Protein AF-A0AB37I3N0-F1 (afdb_monomer_lite)

InterPro domains:
  IPR034768 WhiB-like iron-sulfur binding domain [PF02467] (18-60)
  IPR034768 WhiB-like iron-sulfur binding domain [PS51674] (1-60)
  IPR036388 Winged helix-like DNA-binding domain superfamily [G3DSA:1.10.10.10] (88-133)

Sequence (160 aa):
MEDENSVETAAEVRTQAALVAHAAKLCGDCPLRAQCLTNAVVFHDVAGFVAGTTEPQRREIRARLGVTVEPEDLDSFAGVSSGRNFDHAEIHRLRQANPTQPLSAIAARVGCSVSTVKRHLRRAENQGGVVKSISQKNKPGKREVMKAAAEVLSPASSVA

Organism: NCBI:txid1750

Secondary structure (DSSP, 8-state):
---S-----HHHHHHHHHHHHHHHHHHHT-TTHHHHHHHHHHT----S-BTTB-HHHHHHHHHHHT---PPP-HHHHTT---S----HHHHHHHHHH-TTS-HHHHHHHHTS-HHHHHHHHHHHHHTTT---------PPPHHHHHHHHHHHHSGGGS--

pLDDT: mean 81.36, std 16.27, range [32.5, 96.44]

Foldseek 3Di:
DDDPDDPQDPVNVVVLVVVLVVVLVVLVPDPCLLVFLLCCQAPAVDAADTSNDHNVLSVQLNVVQVHDYDHDPVCVVVVNPPDDPQDLVQLVVVCVVCVPDDLVVSCVVSVHDSVVSVVSVVVCVVVVVCPPPPPPPPGDDSVSSVVSSCVSPPPVNPDD

Radius of gyration: 22.04 Å; chains: 1; bounding box: 44×44×60 Å

Structure (mmCIF, N/CA/C/O backbone):
data_AF-A0AB37I3N0-F1
#
_entry.id   AF-A0AB37I3N0-F1
#
loop_
_atom_site.group_PDB
_atom_site.id
_atom_site.type_symbol
_atom_site.label_atom_id
_atom_site.label_alt_id
_atom_site.label_comp_id
_atom_site.label_asym_id
_atom_site.label_entity_id
_atom_site.label_seq_id
_atom_site.pdbx_PDB_ins_code
_atom_site.Cartn_x
_atom_site.Cartn_y
_atom_site.Cartn_z
_atom_site.occupancy
_atom_site.B_iso_or_equiv
_atom_site.auth_seq_id
_atom_site.auth_comp_id
_atom_site.auth_asym_id
_atom_site.auth_atom_id
_atom_site.pdbx_PDB_model_num
ATOM 1 N N . MET A 1 1 ? 7.530 27.530 0.090 1.00 41.50 1 MET A N 1
ATOM 2 C CA . MET A 1 1 ? 7.360 26.081 -0.131 1.00 41.50 1 MET A CA 1
ATOM 3 C C . MET A 1 1 ? 7.290 25.943 -1.631 1.00 41.50 1 MET A C 1
ATOM 5 O O . MET A 1 1 ? 6.242 26.202 -2.203 1.00 41.50 1 MET A O 1
ATOM 9 N N . GLU A 1 2 ? 8.453 2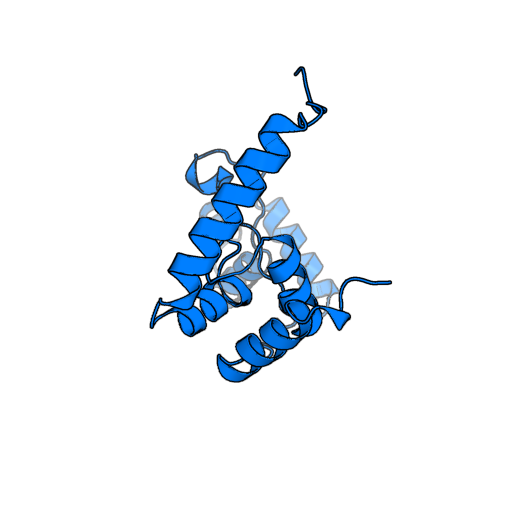5.799 -2.251 1.00 42.88 2 GLU A N 1
ATOM 10 C CA . GLU A 1 2 ? 8.627 25.905 -3.700 1.00 42.88 2 GLU A CA 1
ATOM 11 C C . GLU A 1 2 ? 8.912 24.518 -4.289 1.00 42.88 2 GLU A C 1
ATOM 13 O O . GLU A 1 2 ? 9.555 23.697 -3.634 1.00 42.88 2 GLU A O 1
ATOM 18 N N . ASP A 1 3 ? 8.406 24.334 -5.513 1.00 42.19 3 ASP A N 1
ATOM 19 C CA . ASP A 1 3 ? 8.564 23.224 -6.465 1.00 42.19 3 ASP A CA 1
ATOM 20 C C . ASP A 1 3 ? 7.717 21.948 -6.299 1.00 42.19 3 ASP A C 1
ATOM 22 O O . ASP A 1 3 ? 8.211 20.849 -6.064 1.00 42.19 3 ASP A O 1
ATOM 26 N N . GLU A 1 4 ? 6.412 22.082 -6.566 1.00 50.91 4 GLU A N 1
ATOM 27 C CA . GLU A 1 4 ? 5.460 20.969 -6.728 1.00 50.91 4 GLU A CA 1
ATOM 28 C C . GLU A 1 4 ? 5.131 20.660 -8.207 1.00 50.91 4 GLU A C 1
ATOM 30 O O . GLU A 1 4 ? 4.003 20.298 -8.529 1.00 50.91 4 GLU A O 1
ATOM 35 N N . ASN A 1 5 ? 6.088 20.811 -9.138 1.00 56.06 5 ASN A N 1
ATOM 36 C CA . ASN A 1 5 ? 5.956 20.246 -10.493 1.00 56.06 5 ASN A CA 1
ATOM 37 C C . ASN A 1 5 ? 7.306 20.098 -11.226 1.00 56.06 5 ASN A C 1
ATOM 39 O O . ASN A 1 5 ? 7.526 20.706 -12.277 1.00 56.06 5 ASN A O 1
ATOM 43 N N . SER A 1 6 ? 8.221 19.285 -10.685 1.00 62.66 6 SER A N 1
ATOM 44 C CA . SER A 1 6 ? 9.405 18.858 -11.443 1.00 62.66 6 SER A CA 1
ATOM 45 C C . SER A 1 6 ? 8.952 17.990 -12.621 1.00 62.66 6 SER A C 1
ATOM 47 O O . SER A 1 6 ? 8.419 16.898 -12.429 1.00 62.66 6 SER A O 1
ATOM 49 N N . VAL A 1 7 ? 9.108 18.493 -13.846 1.00 74.12 7 VAL A N 1
ATOM 50 C CA . VAL A 1 7 ? 8.813 17.733 -15.066 1.00 74.12 7 VAL A CA 1
ATOM 51 C C . VAL A 1 7 ? 9.866 16.635 -15.199 1.00 74.12 7 VAL A C 1
ATOM 53 O O . VAL A 1 7 ? 11.026 16.939 -15.473 1.00 74.12 7 VAL A O 1
ATOM 56 N N . GLU A 1 8 ? 9.466 15.374 -15.010 1.00 76.38 8 GLU A N 1
ATOM 57 C CA . GLU A 1 8 ? 10.357 14.224 -15.199 1.00 76.38 8 GLU A CA 1
ATOM 58 C C . GLU A 1 8 ? 10.990 14.271 -16.591 1.00 76.38 8 GLU A C 1
ATOM 60 O O . GLU A 1 8 ? 10.323 14.330 -17.631 1.00 76.38 8 GLU A O 1
ATOM 65 N N . THR A 1 9 ? 12.314 14.248 -16.620 1.00 88.19 9 THR A N 1
ATOM 66 C CA . THR A 1 9 ? 13.066 14.267 -17.865 1.00 88.19 9 THR A CA 1
ATOM 67 C C . THR A 1 9 ? 12.977 12.906 -18.556 1.00 88.19 9 THR A C 1
ATOM 69 O O . THR A 1 9 ? 12.923 11.845 -17.932 1.00 88.19 9 THR A O 1
ATOM 72 N N . ALA A 1 10 ? 13.073 12.887 -19.887 1.00 87.50 10 ALA A N 1
ATOM 73 C CA . ALA A 1 10 ? 13.120 11.634 -20.649 1.00 87.50 10 ALA A CA 1
ATOM 74 C C . ALA A 1 10 ? 14.318 10.729 -20.274 1.00 87.50 10 ALA A C 1
ATOM 76 O O . ALA A 1 10 ? 14.347 9.545 -20.618 1.00 87.50 10 ALA A O 1
ATOM 77 N N . ALA A 1 11 ? 15.351 11.274 -19.624 1.00 90.25 11 ALA A N 1
ATOM 78 C CA . ALA A 1 11 ? 16.444 10.490 -19.061 1.00 90.25 11 ALA A CA 1
ATOM 79 C C . ALA A 1 11 ? 16.004 9.751 -17.787 1.00 90.25 11 ALA A C 1
ATOM 81 O O . ALA A 1 11 ? 16.241 8.549 -17.692 1.00 90.25 11 ALA A O 1
ATOM 82 N N . GLU A 1 12 ? 15.310 10.432 -16.874 1.00 90.31 12 GLU A N 1
ATOM 83 C CA . GLU A 1 12 ? 14.787 9.862 -15.623 1.00 90.31 12 GLU A CA 1
ATOM 84 C C . GLU A 1 12 ? 13.741 8.772 -15.873 1.00 90.31 12 GLU A C 1
ATOM 86 O O . GLU A 1 12 ? 13.808 7.699 -15.279 1.00 90.31 12 GLU A O 1
ATOM 91 N N . VAL A 1 13 ? 12.844 8.968 -16.842 1.00 89.06 13 VAL A N 1
ATOM 92 C CA . VAL A 1 13 ? 11.862 7.935 -17.216 1.00 89.06 13 VAL A CA 1
ATOM 93 C C . VAL A 1 13 ? 12.557 6.656 -17.704 1.00 89.06 13 VAL A C 1
ATOM 95 O O . VAL A 1 13 ? 12.168 5.540 -17.355 1.00 89.06 13 VAL A O 1
ATOM 98 N N . ARG A 1 14 ? 13.629 6.792 -18.499 1.00 90.69 14 ARG A N 1
ATOM 99 C CA . ARG A 1 14 ? 14.397 5.640 -19.003 1.00 90.69 14 ARG A CA 1
ATOM 100 C C . ARG A 1 14 ? 15.152 4.924 -17.890 1.00 90.69 14 ARG A C 1
ATOM 102 O O . ARG A 1 14 ? 15.173 3.693 -17.876 1.00 90.69 14 ARG A O 1
ATOM 109 N N . THR A 1 15 ? 15.771 5.663 -16.971 1.00 92.12 15 THR A N 1
ATOM 110 C CA . THR A 1 15 ? 16.472 5.057 -15.832 1.00 92.12 15 THR A CA 1
ATOM 111 C C . THR A 1 15 ? 15.488 4.355 -14.902 1.00 92.12 15 THR A C 1
ATOM 113 O O . THR A 1 15 ? 15.738 3.215 -14.514 1.00 92.12 15 THR A O 1
ATOM 116 N N . GLN A 1 16 ? 14.331 4.958 -14.623 1.00 88.75 16 GLN A N 1
ATOM 117 C CA . GLN A 1 16 ? 13.276 4.335 -13.829 1.00 88.75 16 GLN A CA 1
ATOM 118 C C . GLN A 1 16 ? 12.748 3.055 -14.490 1.00 88.75 16 GLN A C 1
ATOM 120 O O . GLN A 1 16 ? 12.646 2.023 -13.827 1.00 88.75 16 GLN A O 1
ATOM 125 N N . ALA A 1 17 ? 12.486 3.073 -15.800 1.00 90.19 17 ALA A N 1
ATOM 126 C CA . ALA A 1 17 ? 12.063 1.882 -16.536 1.00 90.19 17 ALA A CA 1
ATOM 127 C C . ALA A 1 17 ? 13.108 0.752 -16.461 1.00 90.19 17 ALA A C 1
ATOM 129 O O . ALA A 1 17 ? 12.750 -0.411 -16.257 1.00 90.19 17 ALA A O 1
ATOM 130 N N . ALA A 1 18 ? 14.400 1.083 -16.560 1.00 93.12 18 ALA A N 1
ATOM 131 C CA . ALA A 1 18 ? 15.483 0.112 -16.409 1.00 93.12 18 ALA A CA 1
ATOM 132 C C . ALA A 1 18 ? 15.539 -0.483 -14.990 1.00 93.12 18 ALA A C 1
ATOM 134 O O . ALA A 1 18 ? 15.690 -1.698 -14.835 1.00 93.12 18 ALA A O 1
ATOM 135 N N . LEU A 1 19 ? 15.359 0.346 -13.955 1.00 93.69 19 LEU A N 1
ATOM 136 C CA . LEU A 1 19 ? 15.298 -0.104 -12.561 1.00 93.69 19 LEU A CA 1
ATOM 137 C C . LEU A 1 19 ? 14.098 -1.025 -12.312 1.00 93.69 19 LEU A C 1
ATOM 139 O O . LEU A 1 19 ? 14.251 -2.075 -11.687 1.00 93.69 19 LEU A O 1
ATOM 143 N N . VAL A 1 20 ? 12.925 -0.680 -12.848 1.00 92.25 20 VAL A N 1
ATOM 144 C CA . VAL A 1 20 ? 11.717 -1.512 -12.757 1.00 92.25 20 VAL A CA 1
ATOM 145 C C . VAL A 1 20 ? 11.925 -2.851 -13.460 1.00 92.25 20 VAL A C 1
ATOM 147 O O . VAL A 1 20 ? 11.607 -3.890 -12.886 1.00 92.25 20 VAL A O 1
ATOM 150 N N . ALA A 1 21 ? 12.507 -2.860 -14.662 1.00 91.94 21 ALA A N 1
ATOM 151 C CA . ALA A 1 21 ? 12.797 -4.097 -15.384 1.00 91.94 21 ALA A CA 1
ATOM 152 C C . ALA A 1 21 ? 13.771 -5.001 -14.607 1.00 91.94 21 ALA A C 1
ATOM 154 O O . ALA A 1 21 ? 13.554 -6.211 -14.493 1.00 91.94 21 ALA A O 1
ATOM 155 N N . HIS A 1 22 ? 14.814 -4.414 -14.014 1.00 94.31 22 HIS A N 1
ATOM 156 C CA . HIS A 1 22 ? 15.760 -5.142 -13.172 1.00 94.31 22 HIS A CA 1
ATOM 157 C C . HIS A 1 22 ? 15.079 -5.727 -11.922 1.00 94.31 22 HIS A C 1
ATOM 159 O O . HIS A 1 22 ? 15.231 -6.913 -11.622 1.00 94.31 22 HIS A O 1
ATOM 165 N N . ALA A 1 23 ? 14.265 -4.930 -11.226 1.00 94.94 23 ALA A N 1
ATOM 166 C CA . ALA A 1 23 ? 13.517 -5.376 -10.053 1.00 94.94 23 ALA A CA 1
ATOM 167 C C . ALA A 1 23 ? 12.479 -6.460 -10.392 1.00 94.94 23 ALA A C 1
ATOM 169 O O . ALA A 1 23 ? 12.296 -7.406 -9.622 1.00 94.94 23 ALA A O 1
ATOM 170 N N . ALA A 1 24 ? 11.826 -6.364 -11.554 1.00 93.06 24 ALA A N 1
ATOM 171 C CA . ALA A 1 24 ? 10.880 -7.363 -12.039 1.00 93.06 24 ALA A CA 1
ATOM 172 C C . ALA A 1 24 ? 11.555 -8.723 -12.243 1.00 93.06 24 ALA A C 1
ATOM 174 O O . ALA A 1 24 ? 10.997 -9.740 -11.828 1.00 93.06 24 ALA A O 1
ATOM 175 N N . LYS A 1 25 ? 12.778 -8.742 -12.792 1.00 94.25 25 LYS A N 1
ATOM 176 C CA . LYS A 1 25 ? 13.575 -9.968 -12.932 1.00 94.25 25 LYS A CA 1
ATOM 177 C C . LYS A 1 25 ? 13.863 -10.609 -11.571 1.00 94.25 25 LYS A C 1
ATOM 179 O O . LYS A 1 25 ? 13.559 -11.781 -11.379 1.00 94.25 25 LYS A O 1
ATOM 184 N N . LEU A 1 26 ? 14.343 -9.824 -10.602 1.00 95.31 26 LEU A N 1
ATOM 185 C CA . LEU A 1 26 ? 14.611 -10.309 -9.239 1.00 95.31 26 LEU A CA 1
ATOM 186 C C . LEU A 1 26 ? 13.352 -10.851 -8.550 1.00 95.31 26 LEU A C 1
ATOM 188 O O . LEU A 1 26 ? 13.390 -11.880 -7.878 1.00 95.31 26 LEU A O 1
ATOM 192 N N . CYS A 1 27 ? 12.215 -10.176 -8.727 1.00 95.44 27 CYS A N 1
ATOM 193 C CA . CYS A 1 27 ? 10.945 -10.650 -8.189 1.00 95.44 27 CYS A CA 1
ATOM 194 C C . CYS A 1 27 ? 10.468 -11.931 -8.884 1.00 95.44 27 CYS A C 1
ATOM 196 O O . CYS A 1 27 ? 9.843 -12.763 -8.229 1.00 95.44 27 CYS A O 1
ATOM 198 N N . GLY A 1 28 ? 10.746 -12.094 -10.181 1.00 91.56 28 GLY A N 1
ATOM 199 C CA . GLY A 1 28 ? 10.398 -13.272 -10.974 1.00 91.56 28 GLY A CA 1
ATOM 200 C C . GLY A 1 28 ? 10.967 -14.568 -10.399 1.00 91.56 28 GLY A C 1
ATOM 201 O O . GLY A 1 28 ? 10.216 -15.534 -10.261 1.00 91.56 28 GLY A O 1
ATOM 202 N N . ASP A 1 29 ? 12.231 -14.530 -9.973 1.00 93.62 29 ASP A N 1
ATOM 203 C CA . ASP A 1 29 ? 12.972 -15.678 -9.431 1.00 93.62 29 ASP A CA 1
ATOM 204 C C . ASP A 1 29 ? 12.758 -15.888 -7.917 1.00 93.62 29 ASP A C 1
ATOM 206 O O . ASP A 1 29 ? 13.213 -16.874 -7.335 1.00 93.62 29 ASP A O 1
ATOM 210 N N . CYS A 1 30 ? 12.059 -14.968 -7.243 1.00 95.81 30 CYS A N 1
ATOM 211 C CA . CYS A 1 30 ? 11.914 -14.995 -5.792 1.00 95.81 30 CYS A CA 1
ATOM 212 C C . CYS A 1 30 ? 10.879 -16.046 -5.326 1.00 95.81 30 CYS A C 1
ATOM 214 O O . CYS A 1 30 ? 9.685 -15.912 -5.623 1.00 95.81 30 CYS A O 1
ATOM 216 N N . PRO A 1 31 ? 11.262 -17.034 -4.488 1.00 96.44 31 PRO A N 1
ATOM 217 C CA . PRO A 1 31 ? 10.344 -18.076 -4.008 1.00 96.44 31 PRO A CA 1
ATOM 218 C C . PRO A 1 31 ? 9.235 -17.531 -3.093 1.00 96.44 31 PRO A C 1
ATOM 220 O O . PRO A 1 31 ? 8.176 -18.142 -2.942 1.00 96.44 31 PRO A O 1
ATOM 223 N N . LEU A 1 32 ? 9.450 -16.358 -2.493 1.00 96.19 32 LEU A N 1
ATOM 224 C CA . LEU A 1 32 ? 8.503 -15.713 -1.584 1.00 96.19 32 LEU A CA 1
ATOM 225 C C . LEU A 1 32 ? 7.581 -14.708 -2.280 1.00 96.19 32 LEU A C 1
ATOM 227 O O . LEU A 1 32 ? 6.748 -14.097 -1.608 1.00 96.19 32 LEU A O 1
ATOM 231 N N . ARG A 1 33 ? 7.667 -14.554 -3.610 1.00 95.62 33 ARG A N 1
ATOM 232 C CA . ARG A 1 33 ? 6.928 -13.528 -4.368 1.00 95.62 33 ARG A CA 1
ATOM 233 C C . ARG A 1 33 ? 5.440 -13.490 -4.035 1.00 95.62 33 ARG A C 1
ATOM 235 O O . ARG A 1 33 ? 4.897 -12.430 -3.752 1.00 95.62 33 ARG A O 1
ATOM 242 N N . ALA A 1 34 ? 4.786 -14.649 -3.999 1.00 95.19 34 ALA A N 1
ATOM 243 C CA . ALA A 1 34 ? 3.352 -14.720 -3.732 1.00 95.19 34 ALA A CA 1
ATOM 244 C C . ALA A 1 34 ? 2.978 -14.305 -2.295 1.00 95.19 34 ALA A C 1
ATOM 246 O O . ALA A 1 34 ? 1.932 -13.692 -2.082 1.00 95.19 34 ALA A O 1
ATOM 247 N N . GLN A 1 35 ? 3.826 -14.610 -1.305 1.00 96.19 35 GLN A N 1
ATOM 248 C CA . GLN A 1 35 ? 3.609 -14.148 0.070 1.00 96.19 35 GLN A CA 1
ATOM 249 C C . GLN A 1 35 ? 3.874 -12.646 0.188 1.00 96.19 35 GLN A C 1
ATOM 251 O O . GLN A 1 35 ? 3.081 -11.928 0.789 1.00 96.19 35 GLN A O 1
ATOM 256 N N . CYS A 1 36 ? 4.959 -12.175 -0.428 1.00 96.38 36 CYS A N 1
ATOM 257 C CA . CYS A 1 36 ? 5.331 -10.767 -0.473 1.00 96.38 36 CYS A CA 1
ATOM 258 C C . CYS A 1 36 ? 4.202 -9.916 -1.076 1.00 96.38 36 CYS A C 1
ATOM 260 O O . CYS A 1 36 ? 3.798 -8.921 -0.477 1.00 96.38 36 CYS A O 1
ATOM 262 N N . LEU A 1 37 ? 3.608 -10.370 -2.188 1.00 96.00 37 LEU A N 1
ATOM 263 C CA . LEU A 1 37 ? 2.476 -9.689 -2.815 1.00 96.00 37 LEU A CA 1
ATOM 264 C C . LEU A 1 37 ? 1.234 -9.686 -1.923 1.00 96.00 37 LEU A C 1
ATOM 266 O O . LEU A 1 37 ? 0.588 -8.655 -1.778 1.00 96.00 37 LEU A O 1
ATOM 270 N N . THR A 1 38 ? 0.917 -10.823 -1.297 1.00 95.69 38 THR A N 1
ATOM 271 C CA . THR A 1 38 ? -0.213 -10.911 -0.360 1.00 95.69 38 THR A CA 1
ATOM 272 C C . THR A 1 38 ? -0.045 -9.897 0.767 1.00 95.69 38 THR A C 1
ATOM 274 O O . THR A 1 38 ? -0.976 -9.156 1.066 1.00 95.69 38 THR A O 1
ATOM 277 N N . ASN A 1 39 ? 1.157 -9.789 1.334 1.00 94.81 39 ASN A N 1
ATOM 278 C CA . ASN A 1 39 ? 1.411 -8.843 2.412 1.00 94.81 39 ASN A CA 1
ATOM 279 C C . ASN A 1 39 ? 1.286 -7.383 1.962 1.00 94.81 39 ASN A C 1
ATOM 281 O O . ASN A 1 39 ? 0.633 -6.591 2.639 1.00 94.81 39 ASN A O 1
ATOM 285 N N . ALA A 1 40 ? 1.842 -7.051 0.797 1.00 95.00 40 ALA A N 1
ATOM 286 C CA . ALA A 1 40 ? 1.787 -5.704 0.228 1.00 95.00 40 ALA A CA 1
ATOM 287 C C . ALA A 1 40 ? 0.387 -5.287 -0.267 1.00 95.00 40 ALA A C 1
ATOM 289 O O . ALA A 1 40 ? 0.115 -4.107 -0.470 1.00 95.00 40 ALA A O 1
ATOM 290 N N . VAL A 1 41 ? -0.515 -6.237 -0.518 1.00 94.81 41 VAL A N 1
ATOM 291 C CA . VAL A 1 41 ? -1.893 -5.939 -0.942 1.00 94.81 41 VAL A CA 1
ATOM 292 C C . VAL A 1 41 ? -2.836 -5.883 0.253 1.00 94.81 41 VAL A C 1
ATOM 294 O O . VAL A 1 41 ? -3.707 -5.022 0.286 1.00 94.81 41 VAL A O 1
ATOM 297 N N . VAL A 1 42 ? -2.673 -6.791 1.218 1.00 94.00 42 VAL A N 1
ATOM 298 C CA . VAL A 1 42 ? -3.663 -7.048 2.275 1.00 94.00 42 VAL A CA 1
ATOM 299 C C . VAL A 1 42 ? -3.323 -6.375 3.603 1.00 94.00 42 VAL A C 1
ATOM 301 O O . VAL A 1 42 ? -4.231 -6.096 4.389 1.00 94.00 42 VAL A O 1
ATOM 304 N N . PHE A 1 43 ? -2.038 -6.153 3.889 1.00 90.50 43 PHE A N 1
ATOM 305 C CA . PHE A 1 43 ? -1.595 -5.717 5.217 1.00 90.50 43 PHE A CA 1
ATOM 306 C C . PHE A 1 43 ? -0.859 -4.378 5.218 1.00 90.50 43 PHE A C 1
ATOM 308 O O . PHE A 1 43 ? -1.041 -3.627 6.169 1.00 90.50 43 PHE A O 1
ATOM 315 N N . HIS A 1 44 ? -0.063 -4.072 4.189 1.00 90.56 44 HIS A N 1
ATOM 316 C CA . HIS A 1 44 ? 0.817 -2.899 4.196 1.00 90.56 44 HIS A CA 1
ATOM 317 C C . HIS A 1 44 ? 0.736 -2.111 2.895 1.00 90.56 44 HIS A C 1
ATOM 319 O O . HIS A 1 44 ? 0.793 -2.705 1.816 1.00 90.56 44 HIS A O 1
ATOM 325 N N . ASP A 1 45 ? 0.672 -0.782 2.987 1.00 88.62 45 ASP A N 1
ATOM 326 C CA . ASP A 1 45 ? 0.834 0.084 1.825 1.00 88.62 45 ASP A CA 1
ATOM 327 C C . ASP A 1 45 ? 2.308 0.419 1.594 1.00 88.62 45 ASP A C 1
ATOM 329 O O . ASP A 1 45 ? 2.831 1.429 2.046 1.00 88.62 45 ASP A O 1
ATOM 333 N N . VAL A 1 46 ? 3.007 -0.504 0.935 1.00 90.31 46 VAL A N 1
ATOM 334 C CA . VAL A 1 46 ? 4.432 -0.352 0.621 1.00 90.31 46 VAL A CA 1
ATOM 335 C C . VAL A 1 46 ? 4.594 0.613 -0.551 1.00 90.31 46 VAL A C 1
ATOM 337 O O . VAL A 1 46 ? 3.905 0.443 -1.557 1.00 90.31 46 VAL A O 1
ATOM 340 N N . ALA A 1 47 ? 5.533 1.555 -0.467 1.00 88.75 47 ALA A N 1
ATOM 341 C CA . ALA A 1 47 ? 5.888 2.436 -1.578 1.00 88.75 47 ALA A CA 1
ATOM 342 C C . ALA A 1 47 ? 6.796 1.743 -2.623 1.00 88.75 47 ALA A C 1
ATOM 344 O O . ALA A 1 47 ? 7.518 0.788 -2.331 1.00 88.75 47 ALA A O 1
ATOM 345 N N . GLY A 1 48 ? 6.773 2.215 -3.865 1.00 91.00 48 GLY A N 1
ATOM 346 C CA . GLY A 1 48 ? 7.601 1.757 -4.975 1.00 91.00 48 GLY A CA 1
ATOM 347 C C . GLY A 1 48 ? 7.240 0.371 -5.525 1.00 91.00 48 GLY A C 1
ATOM 348 O O . GLY A 1 48 ? 6.068 0.008 -5.711 1.00 91.00 48 GLY A O 1
ATOM 349 N N . PHE A 1 49 ? 8.275 -0.405 -5.855 1.00 93.88 49 PHE A N 1
ATOM 350 C CA . PHE A 1 49 ? 8.156 -1.697 -6.530 1.00 93.88 49 PHE A CA 1
ATOM 351 C C . PHE A 1 49 ? 8.331 -2.862 -5.552 1.00 93.88 49 PHE A C 1
ATOM 353 O O . PHE A 1 49 ? 9.379 -3.003 -4.927 1.00 93.88 49 PHE A O 1
ATOM 360 N N . VAL A 1 50 ? 7.327 -3.737 -5.449 1.00 95.12 50 VAL A N 1
ATOM 361 C CA . VAL A 1 50 ? 7.379 -4.915 -4.571 1.00 95.12 50 VAL A CA 1
ATOM 362 C C . VAL A 1 50 ? 6.660 -6.100 -5.203 1.00 95.12 50 VAL A C 1
ATOM 364 O O . VAL A 1 50 ? 5.649 -5.948 -5.890 1.00 95.12 50 VAL A O 1
ATOM 367 N N . ALA A 1 51 ? 7.203 -7.300 -4.990 1.00 95.44 51 ALA A N 1
ATOM 368 C CA . ALA A 1 51 ? 6.646 -8.570 -5.456 1.00 95.44 51 ALA A CA 1
ATOM 369 C C . ALA A 1 51 ? 6.320 -8.636 -6.965 1.00 95.44 51 ALA A C 1
ATOM 371 O O . ALA A 1 51 ? 5.436 -9.387 -7.379 1.00 95.44 51 ALA A O 1
ATOM 372 N N . GLY A 1 52 ? 7.044 -7.874 -7.789 1.00 94.69 52 GLY A N 1
ATOM 373 C CA . GLY A 1 52 ? 6.818 -7.803 -9.233 1.00 94.69 52 GLY A CA 1
ATOM 374 C C . GLY A 1 52 ? 5.717 -6.824 -9.650 1.00 94.69 52 GLY A C 1
ATOM 375 O O . GLY A 1 52 ? 5.224 -6.933 -10.766 1.00 94.69 52 GLY A O 1
ATOM 376 N N . THR A 1 53 ? 5.308 -5.907 -8.767 1.00 95.25 53 THR A N 1
ATOM 377 C CA . THR A 1 53 ? 4.215 -4.954 -9.011 1.00 95.25 53 THR A CA 1
ATOM 378 C C . THR A 1 53 ? 4.606 -3.523 -8.651 1.00 95.25 53 THR A C 1
ATOM 380 O O . THR A 1 53 ? 5.355 -3.293 -7.698 1.00 95.25 53 THR A O 1
ATOM 383 N N . THR A 1 54 ? 4.056 -2.554 -9.379 1.00 94.06 54 THR A N 1
ATOM 384 C CA . THR A 1 54 ? 4.124 -1.118 -9.065 1.00 94.06 54 THR A CA 1
ATOM 385 C C . THR A 1 54 ? 3.001 -0.697 -8.107 1.00 94.06 54 THR A C 1
ATOM 387 O O . THR A 1 54 ? 2.029 -1.428 -7.903 1.00 94.06 54 THR A O 1
ATOM 390 N N . GLU A 1 55 ? 3.107 0.495 -7.515 1.00 93.44 55 GLU A N 1
ATOM 391 C CA . GLU A 1 55 ? 2.048 1.071 -6.670 1.00 93.44 55 GLU A CA 1
ATOM 392 C C . GLU A 1 55 ? 0.683 1.181 -7.378 1.00 93.44 55 GLU A C 1
ATOM 394 O O . GLU A 1 55 ? -0.305 0.717 -6.802 1.00 93.44 55 GLU A O 1
ATOM 399 N N . PRO A 1 56 ? 0.565 1.725 -8.614 1.00 92.75 56 PRO A N 1
ATOM 400 C CA . PRO A 1 56 ? -0.713 1.743 -9.328 1.00 92.75 56 PRO A CA 1
ATOM 401 C C . PRO A 1 56 ? -1.305 0.346 -9.532 1.00 92.75 56 PRO A C 1
ATOM 403 O O . PRO A 1 56 ? -2.498 0.149 -9.318 1.00 92.75 56 PRO A O 1
ATOM 406 N N . GLN A 1 57 ? -0.472 -0.643 -9.870 1.00 94.75 57 GLN A N 1
ATOM 407 C CA . GLN A 1 57 ? -0.923 -2.026 -10.042 1.00 94.75 57 GLN A CA 1
ATOM 408 C C . GLN A 1 57 ? -1.459 -2.608 -8.730 1.00 94.75 57 GLN A C 1
ATOM 410 O O . GLN A 1 57 ? -2.499 -3.260 -8.730 1.00 94.75 57 GLN A O 1
ATOM 415 N N . ARG A 1 58 ? -0.801 -2.347 -7.591 1.00 95.50 58 ARG A N 1
ATOM 416 C CA . ARG A 1 58 ? -1.315 -2.781 -6.280 1.00 95.50 58 ARG A CA 1
ATOM 417 C C . ARG A 1 58 ? -2.616 -2.083 -5.904 1.00 95.50 58 ARG A C 1
ATOM 419 O O . ARG A 1 58 ? -3.500 -2.750 -5.370 1.00 95.50 58 ARG A O 1
ATOM 426 N N . ARG A 1 59 ? -2.764 -0.787 -6.200 1.00 93.62 59 ARG A N 1
ATOM 427 C CA . ARG A 1 59 ? -4.027 -0.056 -5.989 1.00 93.62 59 ARG A CA 1
ATOM 428 C C . ARG A 1 59 ? -5.173 -0.679 -6.786 1.00 93.62 59 ARG A C 1
ATOM 430 O O . ARG A 1 59 ? -6.236 -0.913 -6.221 1.00 93.62 59 ARG A O 1
ATOM 437 N N . GLU A 1 60 ? -4.925 -1.042 -8.040 1.00 95.06 60 GLU A N 1
ATOM 438 C CA . GLU A 1 60 ? -5.902 -1.742 -8.879 1.00 95.06 60 GLU A CA 1
ATOM 439 C C . GLU A 1 60 ? -6.244 -3.142 -8.332 1.00 95.06 60 GLU A C 1
ATOM 441 O O . GLU A 1 60 ? -7.416 -3.499 -8.214 1.00 95.06 60 GLU A O 1
ATOM 446 N N . ILE A 1 61 ? -5.245 -3.929 -7.909 1.00 95.00 61 ILE A N 1
ATOM 447 C CA . ILE A 1 61 ? -5.477 -5.244 -7.280 1.00 95.00 61 ILE A CA 1
ATOM 448 C C . ILE A 1 61 ? -6.350 -5.099 -6.023 1.00 95.00 61 ILE A C 1
ATOM 450 O O . ILE A 1 61 ? -7.303 -5.858 -5.836 1.00 95.00 61 ILE A O 1
ATOM 454 N N . ARG A 1 62 ? -6.050 -4.118 -5.162 1.00 94.94 62 ARG A N 1
ATOM 455 C CA . ARG A 1 62 ? -6.835 -3.820 -3.955 1.00 94.94 62 ARG A CA 1
ATOM 456 C C . ARG A 1 62 ? -8.273 -3.432 -4.297 1.00 94.94 62 ARG A C 1
ATOM 458 O O . ARG A 1 62 ? -9.191 -3.956 -3.667 1.00 94.94 62 ARG A O 1
ATOM 465 N N . ALA A 1 63 ? -8.470 -2.593 -5.316 1.00 93.50 63 ALA A N 1
ATOM 466 C CA . ALA A 1 63 ? -9.793 -2.190 -5.784 1.00 93.50 63 ALA A CA 1
ATOM 467 C C . ALA A 1 63 ? -10.629 -3.400 -6.235 1.00 93.50 63 ALA A C 1
ATOM 469 O O . ALA A 1 63 ? -11.761 -3.563 -5.778 1.00 93.50 63 ALA A O 1
ATOM 470 N N . ARG A 1 64 ? -10.051 -4.308 -7.036 1.00 93.69 64 ARG A N 1
ATOM 471 C CA . ARG A 1 64 ? -10.729 -5.542 -7.483 1.00 93.69 64 ARG A CA 1
ATOM 472 C C . ARG A 1 64 ? -11.084 -6.487 -6.338 1.00 93.69 64 ARG A C 1
ATOM 474 O O . ARG A 1 64 ? -12.117 -7.148 -6.384 1.00 93.69 64 ARG A O 1
ATOM 481 N N . LEU A 1 65 ? -10.242 -6.554 -5.309 1.00 92.56 65 LEU A N 1
ATOM 482 C CA . LEU A 1 65 ? -10.465 -7.402 -4.134 1.00 92.56 65 LEU A CA 1
ATOM 483 C C . LEU A 1 65 ? -11.321 -6.728 -3.048 1.00 92.56 65 LEU A C 1
ATOM 485 O O . LEU A 1 65 ? -11.637 -7.361 -2.040 1.00 92.56 65 LEU A O 1
ATOM 489 N N . GLY A 1 66 ? -11.690 -5.454 -3.220 1.00 91.00 66 GLY A N 1
ATOM 490 C CA . GLY A 1 66 ? -12.412 -4.678 -2.212 1.00 91.00 66 GLY A CA 1
ATOM 491 C C . GLY A 1 66 ? -11.638 -4.526 -0.899 1.00 91.00 66 GLY A C 1
ATOM 492 O O . GLY A 1 66 ? -12.251 -4.503 0.172 1.00 91.00 66 GLY A O 1
ATOM 493 N N . VAL A 1 67 ? -10.305 -4.476 -0.981 1.00 90.00 67 VAL A N 1
ATOM 494 C CA . VAL A 1 67 ? -9.401 -4.293 0.158 1.00 90.00 67 VAL A CA 1
ATOM 495 C C . VAL A 1 67 ? -9.021 -2.824 0.264 1.00 90.00 67 VAL A C 1
ATOM 497 O O . VAL A 1 67 ? -8.542 -2.233 -0.698 1.00 90.00 67 VAL A O 1
ATOM 500 N N . THR A 1 68 ? -9.156 -2.265 1.460 1.00 88.31 68 THR A N 1
ATOM 501 C CA . THR A 1 68 ? -8.609 -0.951 1.801 1.00 88.31 68 THR A CA 1
ATOM 502 C C . THR A 1 68 ? -7.479 -1.159 2.797 1.00 88.31 68 THR A C 1
ATOM 504 O O . THR A 1 68 ? -7.666 -1.838 3.808 1.00 88.31 68 THR A O 1
ATOM 507 N N . VAL A 1 69 ? -6.306 -0.610 2.490 1.00 86.69 69 VAL A N 1
ATOM 508 C CA . VAL A 1 69 ? -5.157 -0.565 3.397 1.00 86.69 69 VAL A CA 1
ATOM 509 C C . VAL A 1 69 ? -4.879 0.903 3.654 1.00 86.69 69 VAL A C 1
ATOM 511 O O . VAL A 1 69 ? -4.706 1.656 2.699 1.00 86.69 69 VAL A O 1
ATOM 514 N N . GLU A 1 70 ? -4.897 1.295 4.923 1.00 80.06 70 GLU A N 1
ATOM 515 C CA . GLU A 1 70 ? -4.532 2.653 5.308 1.00 80.06 70 GLU A CA 1
ATOM 516 C C . GLU A 1 70 ? -3.032 2.864 5.063 1.00 80.06 70 GLU A C 1
ATOM 518 O O . GLU A 1 70 ? -2.243 1.946 5.332 1.00 80.06 70 GLU A O 1
ATOM 523 N N . PRO A 1 71 ? -2.630 4.038 4.551 1.00 76.38 71 PRO A N 1
ATOM 524 C CA . PRO A 1 71 ? -1.223 4.382 4.438 1.00 76.38 71 PRO A CA 1
ATOM 525 C C . PRO A 1 71 ? -0.573 4.382 5.823 1.00 76.38 71 PRO A C 1
ATOM 527 O O . PRO A 1 71 ? -1.220 4.643 6.840 1.00 76.38 71 PRO A O 1
ATOM 530 N N . GLU A 1 72 ? 0.716 4.061 5.866 1.00 72.00 72 GLU A N 1
ATOM 531 C CA . GLU A 1 72 ? 1.455 4.052 7.122 1.00 72.00 72 GLU A CA 1
ATOM 532 C C . GLU A 1 72 ? 1.571 5.483 7.667 1.00 72.00 72 GLU A C 1
ATOM 534 O O . GLU A 1 72 ? 2.009 6.396 6.966 1.00 72.00 72 GLU A O 1
ATOM 539 N N . ASP A 1 73 ? 1.153 5.683 8.919 1.00 68.88 73 ASP A N 1
ATOM 540 C CA . ASP A 1 73 ? 1.239 6.971 9.610 1.00 68.88 73 ASP A CA 1
ATOM 541 C C . ASP A 1 73 ? 2.682 7.209 10.082 1.00 68.88 73 ASP A C 1
ATOM 543 O O . ASP A 1 73 ? 3.046 7.008 11.247 1.00 68.88 73 ASP A O 1
ATOM 547 N N . LEU A 1 74 ? 3.534 7.593 9.130 1.00 70.44 74 LEU A N 1
ATOM 548 C CA . LEU A 1 74 ? 4.931 7.938 9.388 1.00 70.44 74 LEU A CA 1
ATOM 549 C C . LEU A 1 74 ? 5.057 9.203 10.252 1.00 70.44 74 LEU A C 1
ATOM 551 O O . LEU A 1 74 ? 6.056 9.355 10.956 1.00 70.44 74 LEU A O 1
ATOM 555 N N . ASP A 1 75 ? 4.036 10.065 10.263 1.00 65.31 75 ASP A N 1
ATOM 556 C CA . ASP A 1 75 ? 3.977 11.259 11.109 1.00 65.31 75 ASP A CA 1
ATOM 557 C C . ASP A 1 75 ? 3.919 10.862 12.590 1.00 65.31 75 ASP A C 1
ATOM 559 O O . ASP A 1 75 ? 4.685 11.384 13.408 1.00 65.31 75 ASP A O 1
ATOM 563 N N . SER A 1 76 ? 3.104 9.857 12.937 1.00 64.56 76 SER A N 1
ATOM 564 C CA . SER A 1 76 ? 3.091 9.293 14.290 1.00 64.56 76 SER A CA 1
ATOM 565 C C . SER A 1 76 ? 4.447 8.700 14.688 1.00 64.56 76 SER A C 1
ATOM 567 O O . SER A 1 76 ? 4.834 8.827 15.852 1.00 64.56 76 SER A O 1
ATOM 569 N N . PHE A 1 77 ? 5.175 8.059 13.767 1.00 63.44 77 PHE A N 1
ATOM 570 C CA . PHE A 1 77 ? 6.521 7.535 14.043 1.00 63.44 77 PHE A CA 1
ATOM 571 C C . PHE A 1 77 ? 7.548 8.659 14.243 1.00 63.44 77 PHE A C 1
ATOM 573 O O . PHE A 1 77 ? 8.376 8.590 15.150 1.00 63.44 77 PHE A O 1
ATOM 580 N N . ALA A 1 78 ? 7.459 9.727 13.451 1.00 71.69 78 ALA A N 1
ATOM 581 C CA . ALA A 1 78 ? 8.314 10.908 13.556 1.00 71.69 78 ALA A CA 1
ATOM 582 C C . ALA A 1 78 ? 7.991 11.801 14.774 1.00 71.69 78 ALA A C 1
ATOM 584 O O . ALA A 1 78 ? 8.622 12.841 14.966 1.00 71.69 78 ALA A O 1
ATOM 585 N N . GLY A 1 79 ? 7.006 11.425 15.600 1.00 60.56 79 GLY A N 1
ATOM 586 C CA . GLY A 1 79 ? 6.537 12.226 16.734 1.00 60.56 79 GLY A CA 1
ATOM 587 C C . GLY A 1 79 ? 5.752 13.475 16.316 1.00 60.56 79 GLY A C 1
ATOM 588 O O . GLY A 1 79 ? 5.422 14.312 17.161 1.00 60.56 79 GLY A O 1
ATOM 589 N N . VAL A 1 80 ? 5.424 13.602 15.029 1.00 62.06 80 VAL A N 1
ATOM 590 C CA . VAL A 1 80 ? 4.634 14.695 14.472 1.00 62.06 80 VAL A CA 1
ATOM 591 C C . VAL A 1 80 ? 3.166 14.341 14.660 1.00 62.06 80 VAL A C 1
ATOM 593 O O . VAL A 1 80 ? 2.540 13.641 13.878 1.00 62.06 80 VAL A O 1
ATOM 596 N N . SER A 1 81 ? 2.581 14.821 15.753 1.00 56.69 81 SER A N 1
ATOM 597 C CA . SER A 1 81 ? 1.138 14.706 15.956 1.00 56.69 81 SER A CA 1
ATOM 598 C C . SER A 1 81 ? 0.416 15.740 15.090 1.00 56.69 81 SER A C 1
ATOM 600 O O . SER A 1 81 ? 0.044 16.806 15.588 1.00 56.69 81 SER A O 1
ATOM 602 N N . SER A 1 82 ? 0.191 15.434 13.811 1.00 52.12 82 SER A N 1
ATOM 603 C CA . SER A 1 82 ? -0.696 16.194 12.920 1.00 52.12 82 SER A CA 1
ATOM 604 C C . SER A 1 82 ? -2.153 16.062 13.402 1.00 52.12 82 SER A C 1
ATOM 606 O O . SER A 1 82 ? -2.968 15.344 12.841 1.00 52.12 82 SER A O 1
ATOM 608 N N . GLY A 1 83 ? -2.491 16.706 14.523 1.00 55.50 83 GLY A N 1
ATOM 609 C CA . GLY A 1 83 ? -3.875 16.962 14.926 1.00 55.50 83 GLY A CA 1
ATOM 610 C C . GLY A 1 83 ? -4.756 15.742 15.232 1.00 55.50 83 GLY A C 1
ATOM 611 O O . GLY A 1 83 ? -5.881 15.690 14.759 1.00 55.50 83 GLY A O 1
ATOM 612 N N . ARG A 1 84 ? -4.304 14.822 16.097 1.00 55.78 84 ARG A N 1
ATOM 613 C CA . ARG A 1 84 ? -5.145 13.940 16.947 1.00 55.78 84 ARG A CA 1
ATOM 614 C C . ARG A 1 84 ? -6.365 13.288 16.257 1.00 55.78 84 ARG A C 1
ATOM 616 O O . ARG A 1 84 ? -7.515 13.631 16.548 1.00 55.78 84 ARG A O 1
ATOM 623 N N . ASN A 1 85 ? -6.131 12.249 15.457 1.00 55.59 85 ASN A N 1
ATOM 624 C CA . ASN A 1 85 ? -7.177 11.270 15.153 1.00 55.59 85 ASN A CA 1
ATOM 625 C C . ASN A 1 85 ? -7.403 10.383 16.387 1.00 55.59 85 ASN A C 1
ATOM 627 O O . ASN A 1 85 ? -6.674 9.429 16.637 1.00 55.59 85 ASN A O 1
ATOM 631 N N . PHE A 1 86 ? -8.391 10.731 17.213 1.00 65.25 86 PHE A N 1
ATOM 632 C CA . PHE A 1 86 ? -8.792 9.884 18.335 1.00 65.25 86 PHE A CA 1
ATOM 633 C C . PHE A 1 86 ? -9.661 8.744 17.822 1.00 65.25 86 PHE A C 1
ATOM 635 O O . PHE A 1 86 ? -10.749 9.005 17.298 1.00 65.25 86 PHE A O 1
ATOM 642 N N . ASP A 1 87 ? -9.230 7.498 18.024 1.00 68.56 87 ASP A N 1
ATOM 643 C CA . ASP A 1 87 ? -10.050 6.341 17.675 1.00 68.56 87 ASP A CA 1
ATOM 644 C C . ASP A 1 87 ? -11.380 6.393 18.452 1.00 68.56 87 ASP A C 1
ATOM 646 O O . ASP A 1 87 ? -11.453 6.248 19.677 1.00 68.56 87 ASP A O 1
ATOM 650 N N . HIS A 1 88 ? -12.460 6.658 17.715 1.00 72.50 88 HIS A N 1
ATOM 651 C CA . HIS A 1 88 ? -13.811 6.754 18.255 1.00 72.50 88 HIS A CA 1
ATOM 652 C C . HIS A 1 88 ? -14.271 5.421 18.854 1.00 72.50 88 HIS A C 1
ATOM 654 O O . HIS A 1 88 ? -15.030 5.421 19.827 1.00 72.50 88 HIS A O 1
ATOM 660 N N . ALA A 1 89 ? -13.803 4.298 18.300 1.00 75.25 89 ALA A N 1
ATOM 661 C CA . ALA A 1 89 ? -14.110 2.976 18.821 1.00 75.25 89 ALA A CA 1
ATOM 662 C C . ALA A 1 89 ? -13.422 2.745 20.172 1.00 75.25 89 ALA A C 1
ATOM 664 O O . ALA A 1 89 ? -14.019 2.136 21.062 1.00 75.25 89 ALA A O 1
ATOM 665 N N . GLU A 1 90 ? -12.221 3.289 20.367 1.00 81.88 90 GLU A N 1
ATOM 666 C CA . GLU A 1 90 ? -11.462 3.128 21.608 1.00 81.88 90 GLU A CA 1
ATOM 667 C C . GLU A 1 90 ? -12.108 3.864 22.790 1.00 81.88 90 GLU A C 1
ATOM 669 O O . GLU A 1 90 ? -12.268 3.288 23.867 1.00 81.88 90 GLU A O 1
ATOM 674 N N . ILE A 1 91 ? -12.603 5.094 22.587 1.00 86.44 91 ILE A N 1
ATOM 675 C CA . ILE A 1 91 ? -13.366 5.826 23.620 1.00 86.44 91 ILE A CA 1
ATOM 676 C C . ILE A 1 91 ? -14.583 5.008 24.084 1.00 86.44 91 ILE A C 1
ATOM 678 O O . ILE A 1 91 ? -14.885 4.947 25.280 1.00 86.44 91 ILE A O 1
ATOM 682 N N . HIS A 1 92 ? -15.279 4.366 23.143 1.00 85.31 92 HIS A N 1
ATOM 683 C CA . HIS A 1 92 ? -16.460 3.563 23.440 1.00 85.31 92 HIS A CA 1
ATOM 684 C C . HIS A 1 92 ? -16.105 2.261 24.167 1.00 85.31 92 HIS A C 1
ATOM 686 O O . HIS A 1 92 ? -16.728 1.940 25.180 1.00 85.31 92 HIS A O 1
ATOM 692 N N . ARG A 1 93 ? -15.067 1.544 23.714 1.00 84.94 93 ARG A N 1
ATOM 693 C CA . ARG A 1 93 ? -14.563 0.333 24.385 1.00 84.94 93 ARG A CA 1
ATOM 694 C C . ARG A 1 93 ? -14.147 0.622 25.821 1.00 84.94 93 ARG A C 1
ATOM 696 O O . ARG A 1 93 ? -14.561 -0.092 26.731 1.00 84.94 93 ARG A O 1
ATOM 703 N N . LEU A 1 94 ? -13.396 1.702 26.042 1.00 86.44 94 LEU A N 1
ATOM 704 C CA . LEU A 1 94 ? -12.975 2.125 27.377 1.00 86.44 94 LEU A CA 1
ATOM 705 C C . LEU A 1 94 ? -14.170 2.419 28.287 1.00 86.44 94 LEU A C 1
ATOM 707 O O . LEU A 1 94 ? -14.151 2.036 29.460 1.00 86.44 94 LEU A O 1
ATOM 711 N N . ARG A 1 95 ? -15.222 3.049 27.746 1.00 88.81 95 ARG A N 1
ATOM 712 C CA . ARG A 1 95 ? -16.458 3.328 28.483 1.00 88.81 95 ARG A CA 1
ATOM 713 C C . ARG A 1 95 ? -17.249 2.060 28.808 1.00 88.81 95 ARG A C 1
ATOM 715 O O . ARG A 1 95 ? -17.763 1.960 29.917 1.00 88.81 95 ARG A O 1
ATOM 722 N N . GLN A 1 96 ? -17.335 1.109 27.879 1.00 87.44 96 GLN A N 1
ATOM 723 C CA . GLN A 1 96 ? -18.004 -0.177 28.098 1.00 87.44 96 GLN A CA 1
ATOM 724 C C . GLN A 1 96 ? -17.268 -1.042 29.125 1.00 87.44 96 GLN A C 1
ATOM 726 O O . GLN A 1 96 ? -17.903 -1.628 29.995 1.00 87.44 96 GLN A O 1
ATOM 731 N N . ALA A 1 97 ? -15.936 -1.087 29.055 1.00 86.19 97 ALA A N 1
ATOM 732 C CA . ALA A 1 97 ? -15.110 -1.841 29.992 1.00 86.19 97 ALA A CA 1
ATOM 733 C C . ALA A 1 97 ? -15.096 -1.223 31.401 1.00 86.19 97 ALA A C 1
ATOM 735 O O . ALA A 1 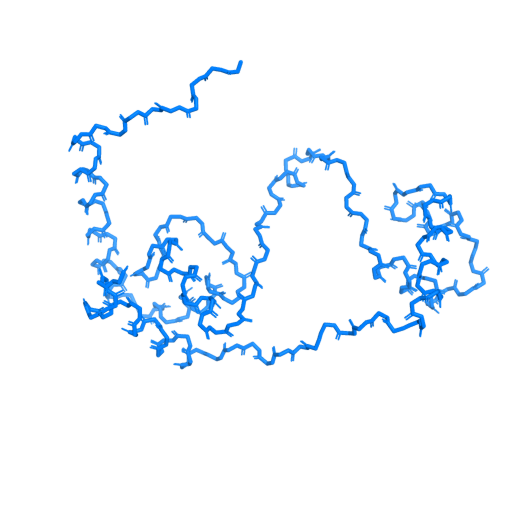97 ? -14.901 -1.937 32.378 1.00 86.19 97 ALA A O 1
ATOM 736 N N . ASN A 1 98 ? -15.305 0.096 31.519 1.00 87.25 98 ASN A N 1
ATOM 737 C CA . ASN A 1 98 ? -15.269 0.812 32.798 1.00 87.25 98 ASN A CA 1
ATOM 738 C C . ASN A 1 98 ? -16.443 1.811 32.942 1.00 87.25 98 ASN A C 1
ATOM 740 O O . ASN A 1 98 ? -16.227 3.029 32.938 1.00 87.25 98 ASN A O 1
ATOM 744 N N . PRO A 1 99 ? -17.699 1.346 33.104 1.00 87.94 99 PRO A N 1
ATOM 745 C CA . PRO A 1 99 ? -18.874 2.228 33.103 1.00 87.94 99 PRO A CA 1
ATOM 746 C C . PRO A 1 99 ? -18.920 3.217 34.277 1.00 87.94 99 PRO A C 1
ATOM 748 O O . PRO A 1 99 ? -19.471 4.314 34.160 1.00 87.94 99 PRO A O 1
ATOM 751 N N . THR A 1 100 ? -18.329 2.843 35.411 1.00 89.44 100 THR A N 1
ATOM 752 C CA . THR A 1 100 ? -18.316 3.634 36.651 1.00 89.44 100 THR A CA 1
ATOM 753 C C . THR A 1 100 ? -17.129 4.592 36.740 1.00 89.44 100 THR A C 1
ATOM 755 O O . THR A 1 100 ? -17.125 5.488 37.581 1.00 89.44 100 THR A O 1
ATOM 758 N N . GLN A 1 101 ? -16.130 4.445 35.865 1.00 90.00 101 GLN A N 1
ATOM 759 C CA . GLN A 1 101 ? -14.948 5.297 35.876 1.00 90.00 101 GLN A CA 1
ATOM 760 C C . GLN A 1 101 ? -15.305 6.718 35.401 1.00 90.00 101 GLN A C 1
ATOM 762 O O . GLN A 1 101 ? -16.095 6.877 34.458 1.00 90.00 101 GLN A O 1
ATOM 767 N N . PRO A 1 102 ? -14.736 7.776 36.014 1.00 94.06 102 PRO A N 1
ATOM 768 C CA . PRO A 1 102 ? -14.969 9.139 35.560 1.00 94.06 102 PRO A CA 1
ATOM 769 C C . PRO A 1 102 ? -14.447 9.347 34.132 1.00 94.06 102 PRO A C 1
ATOM 771 O O . PRO A 1 102 ? -13.371 8.877 33.763 1.00 94.06 102 PRO A O 1
ATOM 774 N N . LEU A 1 103 ? -15.184 10.126 33.332 1.00 91.19 103 LEU A N 1
ATOM 775 C CA . LEU A 1 103 ? -14.822 10.425 31.938 1.00 91.19 103 LEU A CA 1
ATOM 776 C C . LEU A 1 103 ? -13.475 11.155 31.807 1.00 91.19 103 LEU A C 1
ATOM 778 O O . LEU A 1 103 ? -12.848 11.087 30.754 1.00 91.19 103 LEU A O 1
ATOM 782 N N . SER A 1 104 ? -13.016 11.828 32.866 1.00 91.44 104 SER A N 1
ATOM 783 C CA . SER A 1 104 ? -11.679 12.427 32.938 1.00 91.44 104 SER A CA 1
ATOM 784 C C . SER A 1 104 ? -10.559 11.394 32.841 1.00 91.44 104 SER A C 1
ATOM 786 O O . SER A 1 104 ? -9.535 11.681 32.232 1.00 91.44 104 SER A O 1
ATOM 788 N N . ALA A 1 105 ? -10.757 10.183 33.363 1.00 89.25 105 ALA A N 1
ATOM 789 C CA . ALA A 1 105 ? -9.766 9.120 33.258 1.00 89.25 105 ALA A CA 1
ATOM 790 C C . ALA A 1 105 ? -9.673 8.563 31.828 1.00 89.25 105 ALA A C 1
ATOM 792 O O . ALA A 1 105 ? -8.576 8.296 31.342 1.00 89.25 105 ALA A O 1
ATOM 793 N N . ILE A 1 106 ? -10.809 8.455 31.125 1.00 88.69 106 ILE A N 1
ATOM 794 C CA . ILE A 1 106 ? -10.841 8.095 29.697 1.00 88.69 106 ILE A CA 1
ATOM 795 C C . ILE A 1 106 ? -10.157 9.191 28.874 1.00 88.69 106 ILE A C 1
ATOM 797 O O . ILE A 1 106 ? -9.311 8.900 28.037 1.00 88.69 106 ILE A O 1
ATOM 801 N N . ALA A 1 107 ? -10.475 10.456 29.155 1.00 88.00 107 ALA A N 1
ATOM 802 C CA . ALA A 1 107 ? -9.881 11.610 28.490 1.00 88.00 107 ALA A CA 1
ATOM 803 C C . ALA A 1 107 ? -8.349 11.644 28.651 1.00 88.00 107 ALA A C 1
ATOM 805 O O . ALA A 1 107 ? -7.639 11.804 27.661 1.00 88.00 107 ALA A O 1
ATOM 806 N N . ALA A 1 108 ? -7.846 11.400 29.866 1.00 85.25 108 ALA A N 1
ATOM 807 C CA . ALA A 1 108 ? -6.414 11.314 30.148 1.00 85.25 108 ALA A CA 1
ATOM 808 C C . ALA A 1 108 ? -5.735 10.150 29.408 1.00 85.25 108 ALA A C 1
ATOM 810 O O . ALA A 1 108 ? -4.666 10.338 28.839 1.00 85.25 108 ALA A O 1
ATOM 811 N N . ARG A 1 109 ? -6.370 8.970 29.364 1.00 82.25 109 ARG A N 1
ATOM 812 C CA . ARG A 1 109 ? -5.832 7.782 28.678 1.00 82.25 109 ARG A CA 1
ATOM 813 C C . ARG A 1 109 ? -5.792 7.941 27.157 1.00 82.25 109 ARG A C 1
ATOM 815 O O . ARG A 1 109 ? -4.853 7.487 26.523 1.00 82.25 109 ARG A O 1
ATOM 822 N N . VAL A 1 110 ? -6.807 8.589 26.589 1.00 83.25 110 VAL A N 1
ATOM 823 C CA . VAL A 1 110 ? -6.935 8.828 25.142 1.00 83.25 110 VAL A CA 1
ATOM 824 C C . VAL A 1 110 ? -6.175 10.092 24.703 1.00 83.25 110 VAL A C 1
ATOM 826 O O . VAL A 1 110 ? -5.951 10.301 23.517 1.00 83.25 110 VAL A O 1
ATOM 829 N N . GLY A 1 111 ? -5.771 10.958 25.639 1.00 79.50 111 GLY A N 1
ATOM 830 C CA . GLY A 1 111 ? -5.088 12.222 25.339 1.00 79.50 111 GLY A CA 1
ATOM 831 C C . GLY A 1 111 ? -6.014 13.316 24.791 1.00 79.50 111 GLY A C 1
ATOM 832 O O . GLY A 1 111 ? -5.564 14.212 24.072 1.00 79.50 111 GLY A O 1
ATOM 833 N N . CYS A 1 112 ? -7.312 13.260 25.109 1.00 83.88 112 CYS A N 1
ATOM 834 C CA . CYS A 1 112 ? -8.324 14.223 24.663 1.00 83.88 112 CYS A CA 1
ATOM 835 C C . CYS A 1 112 ? -8.959 14.989 25.835 1.00 83.88 112 CYS A C 1
ATOM 837 O O . CYS A 1 112 ? -8.685 14.722 27.001 1.00 83.88 112 CYS A O 1
ATOM 839 N N . SER A 1 113 ? -9.811 15.975 25.540 1.00 87.06 113 SER A N 1
ATOM 840 C CA . SER A 1 113 ? -10.601 16.660 26.567 1.00 87.06 113 SER A CA 1
ATOM 841 C C . SER A 1 113 ? -11.868 15.873 26.916 1.00 87.06 113 SER A C 1
ATOM 843 O O . SER A 1 113 ? -12.425 15.127 26.107 1.00 87.06 113 SER A O 1
ATOM 845 N N . VAL A 1 114 ? -12.404 16.101 28.116 1.00 90.75 114 VAL A N 1
ATOM 846 C CA . VAL A 1 114 ? -13.669 15.483 28.553 1.00 90.75 114 VAL A CA 1
ATOM 847 C C . VAL A 1 114 ? -14.842 15.894 27.650 1.00 90.75 114 VAL A C 1
ATOM 849 O O . VAL A 1 114 ? -15.770 15.112 27.444 1.00 90.75 114 VAL A O 1
ATOM 852 N N . SER A 1 115 ? -14.811 17.105 27.080 1.00 87.25 115 SER A N 1
ATOM 853 C CA . SER A 1 115 ? -15.815 17.559 26.109 1.00 87.25 115 SER A CA 1
ATOM 854 C C . SER A 1 115 ? -15.774 16.739 24.817 1.00 87.25 115 SER A C 1
ATOM 856 O O . SER A 1 115 ? -16.836 16.377 24.308 1.00 87.25 115 SER A O 1
ATOM 858 N N . THR A 1 116 ? -14.582 16.368 24.341 1.00 85.88 116 THR A N 1
ATOM 859 C CA . THR A 1 116 ? -14.397 15.459 23.202 1.00 85.88 116 THR A CA 1
ATOM 860 C C . THR A 1 116 ? -14.987 14.085 23.508 1.00 85.88 116 THR A C 1
ATOM 862 O O . THR A 1 116 ? -15.842 13.618 22.757 1.00 85.88 116 THR A O 1
ATOM 865 N N . VAL A 1 117 ? -14.663 13.490 24.664 1.00 88.19 117 VAL A N 1
ATOM 866 C CA . VAL A 1 117 ? -15.246 12.203 25.099 1.00 88.19 117 VAL A CA 1
ATOM 867 C C . VAL A 1 117 ? -16.778 12.251 25.108 1.00 88.19 117 VAL A C 1
ATOM 869 O O . VAL A 1 117 ? -17.428 11.405 24.497 1.00 88.19 117 VAL A O 1
ATOM 872 N N . LYS A 1 118 ? -17.375 13.273 25.737 1.00 90.38 118 LYS A N 1
ATOM 873 C CA . LYS A 1 118 ? -18.840 13.441 25.787 1.00 90.38 118 LYS A CA 1
ATOM 874 C C . LYS A 1 118 ? -19.458 13.578 24.394 1.00 90.38 118 LYS A C 1
ATOM 876 O O . LYS A 1 118 ? -20.511 12.999 24.138 1.00 90.38 118 LYS A O 1
ATOM 881 N N . ARG A 1 119 ? -18.820 14.332 23.493 1.00 85.25 119 ARG A N 1
ATOM 882 C CA . ARG A 1 119 ? -19.276 14.503 22.105 1.00 85.25 119 ARG A CA 1
ATOM 883 C C . ARG A 1 119 ? -19.289 13.169 21.356 1.00 85.25 119 ARG A C 1
ATOM 885 O O . ARG A 1 119 ? -20.243 12.911 20.627 1.00 85.25 119 ARG A O 1
ATOM 892 N N . HIS A 1 120 ? -18.269 12.332 21.546 1.00 85.69 120 HIS A N 1
ATOM 893 C CA . HIS A 1 120 ? -18.192 11.017 20.905 1.00 85.69 120 HIS A CA 1
ATOM 894 C C . HIS A 1 120 ? -19.218 10.031 21.464 1.00 85.69 120 HIS A C 1
ATOM 896 O O . HIS A 1 120 ? -19.903 9.386 20.676 1.00 85.69 120 HIS A O 1
ATOM 902 N N . LEU A 1 121 ? -19.404 9.981 22.787 1.00 87.00 121 LEU A N 1
ATOM 903 C CA . LEU A 1 121 ? -20.420 9.119 23.404 1.00 87.00 121 LEU A CA 1
ATOM 904 C C . LEU A 1 121 ? -21.840 9.496 22.953 1.00 87.00 121 LEU A C 1
ATOM 906 O O . LEU A 1 121 ? -22.580 8.626 22.509 1.00 87.00 121 LEU A O 1
ATOM 910 N N . ARG A 1 122 ? -22.179 10.794 22.930 1.00 86.69 122 ARG A N 1
ATOM 911 C CA . ARG A 1 122 ? -23.480 11.265 22.415 1.00 86.69 122 ARG A CA 1
ATOM 912 C C . ARG A 1 122 ? -23.694 10.926 20.940 1.00 86.69 122 ARG A C 1
ATOM 914 O O . ARG A 1 122 ? -24.797 10.581 20.536 1.00 86.69 122 ARG A O 1
ATOM 921 N N . ARG A 1 123 ? -22.649 11.036 20.110 1.00 81.06 123 ARG A N 1
ATOM 922 C CA . ARG A 1 123 ? -22.729 10.634 18.695 1.00 81.06 123 ARG A CA 1
ATOM 923 C C . ARG A 1 123 ? -22.992 9.136 18.551 1.00 81.06 123 ARG A C 1
ATOM 925 O O . ARG A 1 123 ? -23.796 8.773 17.705 1.00 81.06 123 ARG A O 1
ATOM 932 N N . ALA A 1 124 ? -22.351 8.300 19.366 1.00 74.69 124 ALA A N 1
ATOM 933 C CA . ALA A 1 124 ? -22.557 6.853 19.352 1.00 74.69 124 ALA A CA 1
ATOM 934 C C . ALA A 1 124 ? -23.974 6.465 19.814 1.00 74.69 124 ALA A C 1
ATOM 936 O O . ALA A 1 124 ? -24.612 5.630 19.177 1.00 74.69 124 ALA A O 1
ATOM 937 N N . GLU A 1 125 ? -24.496 7.117 20.857 1.00 76.12 125 GLU A N 1
ATOM 938 C CA . GLU A 1 125 ? -25.884 6.958 21.319 1.00 76.12 125 GLU A CA 1
ATOM 939 C C . GLU A 1 125 ? -26.886 7.338 20.216 1.00 76.12 125 GLU A C 1
ATOM 941 O O . GLU A 1 125 ? -27.776 6.555 19.891 1.00 76.12 125 GLU A O 1
ATOM 946 N N . ASN A 1 126 ? -26.684 8.487 19.561 1.00 76.38 126 ASN A N 1
ATOM 947 C CA . ASN A 1 126 ? -27.539 8.953 18.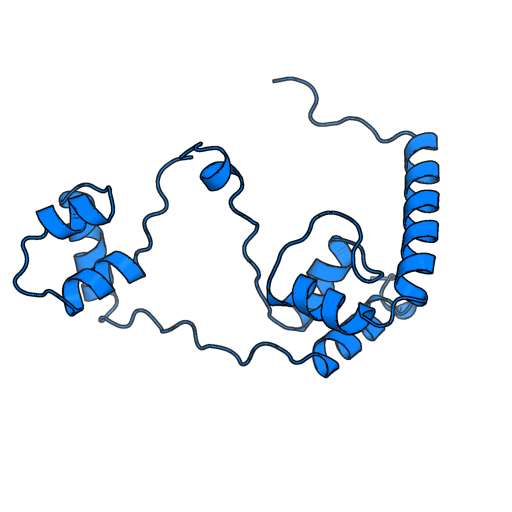461 1.00 76.38 126 ASN A CA 1
ATOM 948 C C . ASN A 1 126 ? -27.463 8.067 17.206 1.00 76.38 126 ASN A C 1
ATOM 950 O O . ASN A 1 126 ? -28.380 8.078 16.389 1.00 76.38 126 ASN A O 1
ATOM 954 N N . GLN A 1 127 ? -26.374 7.317 17.035 1.00 69.19 127 GLN A N 1
ATOM 955 C CA . GLN A 1 127 ? -26.187 6.344 15.954 1.00 69.19 127 GLN A CA 1
ATOM 956 C C . GLN A 1 127 ? -26.649 4.928 16.351 1.00 69.19 127 GLN A C 1
ATOM 958 O O . GLN A 1 127 ? -26.415 3.973 15.612 1.00 69.19 127 GLN A O 1
ATOM 963 N N . GLY A 1 128 ? -27.322 4.780 17.501 1.00 61.50 128 GLY A N 1
ATOM 964 C CA . GLY A 1 128 ? -27.937 3.527 17.943 1.00 61.50 128 GLY A CA 1
ATOM 965 C C . GLY A 1 128 ? -26.976 2.530 18.593 1.00 61.50 128 GLY A C 1
ATOM 966 O O . GLY A 1 128 ? -27.275 1.341 18.614 1.00 61.50 128 GLY A O 1
ATOM 967 N N . GLY A 1 129 ? -25.808 2.962 19.084 1.00 56.41 129 GLY A N 1
ATOM 968 C CA . GLY A 1 129 ? -24.844 2.099 19.788 1.00 56.41 129 GLY A CA 1
ATOM 969 C C . GLY A 1 129 ? -24.151 1.045 18.913 1.00 56.41 129 GLY A C 1
ATOM 970 O O . GLY A 1 129 ? -23.232 0.364 19.368 1.00 56.41 129 GLY A O 1
ATOM 971 N N . VAL A 1 130 ? -24.537 0.931 17.642 1.00 49.22 130 VAL A N 1
ATOM 972 C CA . VAL A 1 130 ? -23.889 0.061 16.668 1.00 49.22 130 VAL A CA 1
ATOM 973 C C . VAL A 1 130 ? -22.739 0.846 16.050 1.00 49.22 130 VAL A C 1
ATOM 975 O O . VAL A 1 130 ? -22.839 1.383 14.947 1.00 49.22 130 VAL A O 1
ATOM 978 N N . VAL A 1 131 ? -21.598 0.878 16.745 1.00 50.38 131 VAL A N 1
ATOM 979 C CA . VAL A 1 131 ? -20.330 0.915 16.011 1.00 50.38 131 VAL A CA 1
ATOM 980 C C . VAL A 1 131 ? -20.385 -0.348 15.168 1.00 50.38 131 VAL A C 1
ATOM 982 O O . VAL A 1 131 ? -20.232 -1.441 15.713 1.00 50.38 131 VAL A O 1
ATOM 985 N N . LYS A 1 132 ? -20.753 -0.230 13.883 1.00 44.31 132 LYS A N 1
ATOM 986 C CA . LYS A 1 132 ? -20.747 -1.368 12.963 1.00 44.31 132 LYS A CA 1
ATOM 987 C C . LYS A 1 132 ? -19.375 -1.987 13.150 1.00 44.31 132 LYS A C 1
ATOM 989 O O . LYS A 1 132 ? -18.386 -1.331 12.824 1.00 44.31 132 LYS A O 1
ATOM 994 N N . SER A 1 133 ? -19.300 -3.183 13.749 1.00 46.66 133 SER A N 1
ATOM 995 C CA . SER A 1 133 ? -18.050 -3.929 13.727 1.00 46.66 133 SER A CA 1
ATOM 996 C C . SER A 1 133 ? -17.720 -3.956 12.254 1.00 46.66 133 SER A C 1
ATOM 998 O O . SER A 1 133 ? -18.569 -4.424 11.488 1.00 46.66 133 SER A O 1
ATOM 1000 N N . ILE A 1 134 ? -16.610 -3.335 11.850 1.00 48.84 134 ILE A N 1
ATOM 1001 C CA . ILE A 1 134 ? -16.145 -3.404 10.471 1.00 48.84 134 ILE A CA 1
ATOM 1002 C C . ILE A 1 134 ? -16.208 -4.887 10.179 1.00 48.84 134 ILE A C 1
ATOM 1004 O O . ILE A 1 134 ? -15.494 -5.650 10.833 1.00 48.84 134 ILE A O 1
ATOM 1008 N N . SER A 1 135 ? -17.188 -5.306 9.370 1.00 48.34 135 SER A N 1
ATOM 1009 C CA . SER A 1 135 ? -17.381 -6.713 9.087 1.00 48.34 135 SER A CA 1
ATOM 1010 C C . SER A 1 135 ? -16.017 -7.134 8.605 1.00 48.34 135 SER A C 1
ATOM 1012 O O . SER A 1 135 ? -15.525 -6.542 7.640 1.00 48.34 135 SER A O 1
ATOM 1014 N N . GLN A 1 136 ? -15.351 -8.017 9.351 1.00 53.72 136 GLN A N 1
ATOM 1015 C CA . GLN A 1 136 ? -14.088 -8.576 8.920 1.00 53.72 136 GLN A CA 1
ATOM 1016 C C . GLN A 1 136 ? -14.454 -9.387 7.685 1.00 53.72 136 GLN A C 1
ATOM 1018 O O . GLN A 1 136 ? -14.723 -10.580 7.767 1.00 53.72 136 GLN A O 1
ATOM 1023 N N . LYS A 1 137 ? -14.589 -8.709 6.538 1.00 58.88 137 LYS A N 1
ATOM 1024 C CA . LYS A 1 137 ? -14.602 -9.344 5.238 1.00 58.88 137 LYS A CA 1
ATOM 1025 C C . LYS A 1 137 ? -13.353 -10.197 5.282 1.00 58.88 137 LYS A C 1
ATOM 1027 O O . LYS A 1 137 ? -12.271 -9.657 5.531 1.00 58.88 137 LYS A O 1
ATOM 1032 N N . ASN A 1 138 ? -13.539 -11.512 5.188 1.00 72.81 138 ASN A N 1
ATOM 1033 C CA . ASN A 1 138 ? -12.436 -12.455 5.194 1.00 72.81 138 ASN A CA 1
ATOM 1034 C C . ASN A 1 138 ? -11.379 -11.906 4.245 1.00 72.81 138 ASN A C 1
ATOM 1036 O O . ASN A 1 138 ? -11.663 -11.670 3.070 1.00 72.81 138 ASN A O 1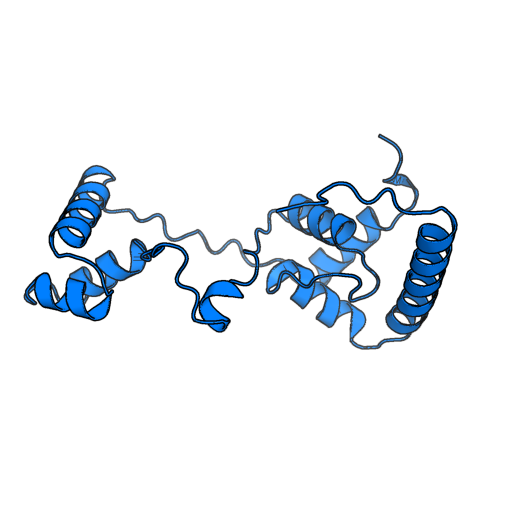
ATOM 1040 N N . LYS A 1 139 ? -10.210 -11.580 4.803 1.00 82.19 139 LYS A N 1
ATOM 1041 C CA . LYS A 1 139 ? -9.132 -10.976 4.030 1.00 82.19 139 LYS A CA 1
ATOM 1042 C C . LYS A 1 139 ? -8.811 -11.927 2.876 1.00 82.19 139 LYS A C 1
ATOM 1044 O O . LYS A 1 139 ? -8.746 -13.135 3.123 1.00 82.19 139 LYS A O 1
ATOM 1049 N N . PRO A 1 140 ? -8.636 -11.417 1.647 1.00 89.50 140 PRO A N 1
ATOM 1050 C CA . PRO A 1 140 ? -8.457 -12.285 0.501 1.00 89.50 140 PRO A CA 1
ATOM 1051 C C . PRO A 1 140 ? -7.225 -13.165 0.690 1.00 89.50 140 PRO A C 1
ATOM 1053 O O . PRO A 1 140 ? -6.176 -12.726 1.174 1.00 89.50 140 PRO A O 1
ATOM 1056 N N . GLY A 1 141 ? -7.370 -14.433 0.327 1.00 90.38 141 GLY A N 1
ATOM 1057 C CA . GLY A 1 141 ? -6.309 -15.418 0.472 1.00 90.38 141 GLY A CA 1
ATOM 1058 C C . GLY A 1 141 ? -5.212 -15.240 -0.579 1.00 90.38 141 GLY A C 1
ATOM 1059 O O . GLY A 1 141 ? -5.421 -14.668 -1.647 1.00 90.38 141 GLY A O 1
ATOM 1060 N N . LYS A 1 142 ? -4.042 -15.845 -0.335 1.00 93.31 142 LYS A N 1
ATOM 1061 C CA . LYS A 1 142 ? -2.893 -15.847 -1.266 1.00 93.31 142 LYS A CA 1
ATOM 1062 C C . LYS A 1 142 ? -3.277 -16.200 -2.711 1.00 93.31 142 LYS A C 1
ATOM 1064 O O . LYS A 1 142 ? -2.767 -15.606 -3.656 1.00 93.31 142 LYS A O 1
ATOM 1069 N N . ARG A 1 143 ? -4.174 -17.177 -2.896 1.00 93.06 143 ARG A N 1
ATOM 1070 C CA . ARG A 1 143 ? -4.640 -17.613 -4.225 1.00 93.06 143 ARG A CA 1
ATOM 1071 C C . ARG A 1 143 ? -5.455 -16.537 -4.943 1.00 93.06 143 ARG A C 1
ATOM 1073 O O . ARG A 1 143 ? -5.280 -16.360 -6.143 1.00 93.06 143 ARG A O 1
ATOM 1080 N N . GLU A 1 144 ? -6.317 -15.832 -4.219 1.00 93.25 144 GLU A N 1
ATOM 1081 C CA . GLU A 1 144 ? -7.175 -14.775 -4.766 1.00 93.25 144 GLU A CA 1
ATOM 1082 C C . GLU A 1 144 ? -6.343 -13.557 -5.158 1.00 93.25 144 GLU A C 1
ATOM 1084 O O . GLU A 1 144 ? -6.494 -13.047 -6.266 1.00 93.25 144 GLU A O 1
ATOM 1089 N N . VAL A 1 145 ? -5.388 -13.169 -4.305 1.00 95.25 145 VAL A N 1
ATOM 1090 C CA . VAL A 1 145 ? -4.447 -12.082 -4.603 1.00 95.25 145 VAL A CA 1
ATOM 1091 C C . VAL A 1 145 ? -3.631 -12.390 -5.857 1.00 95.25 145 VAL A C 1
ATOM 1093 O O . VAL A 1 145 ? -3.537 -11.550 -6.747 1.00 95.25 145 VAL A O 1
ATOM 1096 N N . MET A 1 146 ? -3.079 -13.602 -5.974 1.00 95.25 146 MET A N 1
ATOM 1097 C CA . MET A 1 146 ? -2.303 -13.994 -7.156 1.00 95.25 146 MET A CA 1
ATOM 1098 C C . MET A 1 146 ? -3.148 -14.043 -8.433 1.00 95.25 146 MET A C 1
ATOM 1100 O O . MET A 1 146 ? -2.643 -13.695 -9.499 1.00 95.25 146 MET A O 1
ATOM 1104 N N . LYS A 1 147 ? -4.421 -14.449 -8.334 1.00 95.38 147 LYS A N 1
ATOM 1105 C CA . LYS A 1 147 ? -5.354 -14.428 -9.465 1.00 95.38 147 LYS A CA 1
ATOM 1106 C C . LYS A 1 147 ? -5.608 -12.992 -9.934 1.00 95.38 147 LYS A C 1
ATOM 1108 O O . 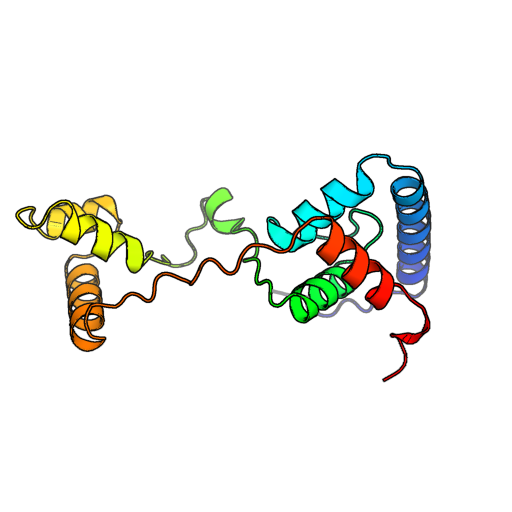LYS A 1 147 ? -5.381 -12.697 -11.102 1.00 95.38 147 LYS A O 1
ATOM 1113 N N . ALA A 1 148 ? -5.996 -12.101 -9.021 1.00 94.69 148 ALA A N 1
ATOM 1114 C CA . ALA A 1 148 ? -6.234 -10.694 -9.341 1.00 94.69 148 ALA A CA 1
ATOM 1115 C C . ALA A 1 148 ? -4.974 -10.019 -9.908 1.00 94.69 148 ALA A C 1
ATOM 1117 O O . ALA A 1 148 ? -5.046 -9.269 -10.876 1.00 94.69 148 ALA A O 1
ATOM 1118 N N . ALA A 1 149 ? -3.798 -10.337 -9.361 1.00 94.12 149 ALA A N 1
ATOM 1119 C CA . ALA A 1 149 ? -2.531 -9.826 -9.865 1.00 94.12 149 ALA A CA 1
ATOM 1120 C C . ALA A 1 149 ? -2.229 -10.285 -11.295 1.00 94.12 149 ALA A C 1
ATOM 1122 O O . ALA A 1 149 ? -1.795 -9.476 -12.109 1.00 94.12 149 ALA A O 1
ATOM 1123 N N . ALA A 1 150 ? -2.478 -11.556 -11.622 1.00 94.06 150 ALA A N 1
ATOM 1124 C CA . ALA A 1 150 ? -2.311 -12.048 -12.986 1.00 94.06 150 ALA A CA 1
ATOM 1125 C C . ALA A 1 150 ? -3.227 -11.300 -13.968 1.00 94.06 150 ALA A C 1
ATOM 1127 O O . ALA A 1 150 ? -2.782 -10.936 -15.052 1.00 94.06 150 ALA A O 1
ATOM 1128 N N . GLU A 1 151 ? -4.471 -11.010 -13.580 1.00 93.88 151 GLU A N 1
ATOM 1129 C CA . GLU A 1 151 ? -5.423 -10.257 -14.408 1.00 93.88 151 GLU A CA 1
ATOM 1130 C C . GLU A 1 151 ? -4.990 -8.798 -14.630 1.00 93.88 151 GLU A C 1
ATOM 1132 O O . GLU A 1 151 ? -5.135 -8.285 -15.736 1.00 93.88 151 GLU A O 1
ATOM 1137 N N . VAL A 1 152 ? -4.435 -8.134 -13.611 1.00 93.06 152 VAL A N 1
ATOM 1138 C CA . VAL A 1 152 ? -3.947 -6.742 -13.710 1.00 93.06 152 VAL A CA 1
ATOM 1139 C C 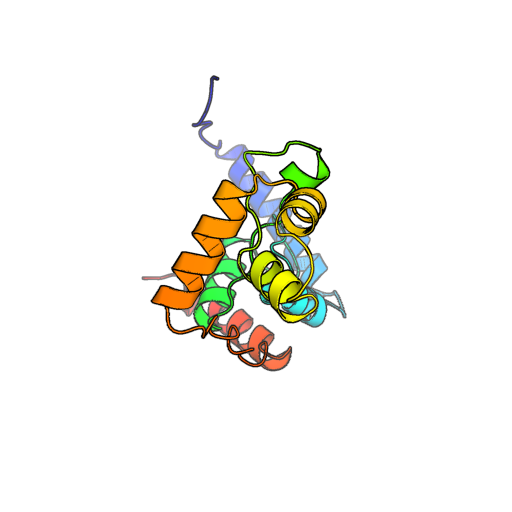. VAL A 1 152 ? -2.656 -6.645 -14.523 1.00 93.06 152 VAL A C 1
ATOM 1141 O O . VAL A 1 152 ? -2.469 -5.701 -15.283 1.00 93.06 152 VAL A O 1
ATOM 1144 N N . LEU A 1 153 ? -1.759 -7.622 -14.377 1.00 89.38 153 LEU A N 1
ATOM 1145 C CA . LEU A 1 153 ? -0.478 -7.662 -15.089 1.00 89.38 153 LEU A CA 1
ATOM 1146 C C . LEU A 1 153 ? -0.608 -8.169 -16.533 1.00 89.38 153 LEU A C 1
ATOM 1148 O O . LEU A 1 153 ? 0.344 -8.070 -17.306 1.00 89.38 153 LEU A O 1
ATOM 1152 N N . SER A 1 154 ? -1.761 -8.727 -16.904 1.00 85.44 154 SER A N 1
ATOM 1153 C CA . SER A 1 154 ? -2.012 -9.184 -18.267 1.00 85.44 154 SER A CA 1
ATOM 1154 C C . SER A 1 154 ? -2.105 -7.985 -19.225 1.00 85.44 154 SER A C 1
ATOM 1156 O O . SER A 1 154 ? -2.842 -7.038 -18.943 1.00 85.44 154 SER A O 1
ATOM 1158 N N . PRO A 1 155 ? -1.447 -8.029 -20.399 1.00 60.44 155 PRO A N 1
ATOM 1159 C CA . PRO A 1 155 ? -1.379 -6.903 -21.342 1.00 60.44 155 PRO A CA 1
ATOM 1160 C C . PRO A 1 155 ? -2.743 -6.451 -21.897 1.00 60.44 155 PRO A C 1
ATOM 1162 O O . PRO A 1 155 ? -2.838 -5.380 -22.487 1.00 60.44 155 PRO A O 1
ATOM 1165 N N . ALA A 1 156 ? -3.810 -7.227 -21.684 1.00 53.50 156 ALA A N 1
ATOM 1166 C CA . ALA A 1 156 ? -5.169 -6.884 -22.093 1.00 53.50 156 ALA A CA 1
ATOM 1167 C C . ALA A 1 156 ? -5.847 -5.809 -21.216 1.00 53.50 156 ALA A C 1
ATOM 1169 O O . ALA A 1 156 ? -6.853 -5.250 -21.637 1.00 53.50 156 ALA A O 1
ATOM 1170 N N . SER A 1 157 ? -5.327 -5.499 -20.020 1.00 48.03 157 SER A N 1
ATOM 1171 C CA . SER A 1 157 ? -5.982 -4.560 -19.091 1.00 48.03 157 SER A CA 1
ATOM 1172 C C . SER A 1 157 ? -5.528 -3.098 -19.239 1.00 48.03 157 SER A C 1
ATOM 1174 O O . SER A 1 157 ? -5.998 -2.255 -18.482 1.00 48.03 157 SER A O 1
ATOM 1176 N N . SER A 1 158 ? -4.626 -2.785 -20.180 1.00 41.44 158 SER A N 1
ATOM 1177 C CA . SER A 1 158 ? -4.009 -1.452 -20.324 1.00 41.44 158 SER A CA 1
ATOM 1178 C C . SER A 1 158 ? -4.624 -0.571 -21.426 1.00 41.44 158 SER A C 1
ATOM 1180 O O . SER A 1 158 ? -4.014 0.424 -21.813 1.00 41.44 158 SER A O 1
ATOM 1182 N N . VAL A 1 159 ? -5.804 -0.922 -21.947 1.00 37.06 159 VAL A N 1
ATOM 1183 C CA . VAL A 1 159 ? -6.517 -0.123 -22.957 1.00 37.06 159 VAL A CA 1
ATOM 1184 C C . VAL A 1 159 ? -7.974 0.048 -22.528 1.00 37.06 159 VAL A C 1
ATOM 1186 O O . VAL A 1 159 ? -8.826 -0.772 -22.864 1.00 37.06 159 VAL A O 1
ATOM 1189 N N . ALA A 1 160 ? -8.237 1.099 -21.756 1.00 32.50 160 ALA A N 1
ATOM 1190 C CA . ALA A 1 160 ? -9.546 1.725 -21.590 1.00 32.50 160 ALA A CA 1
ATOM 1191 C C . ALA A 1 160 ? -9.335 3.192 -21.204 1.00 32.50 160 ALA A C 1
ATOM 1193 O O . ALA A 1 160 ? -8.519 3.430 -20.285 1.00 32.50 160 ALA A O 1
#